Protein AF-A0A846ZBB4-F1 (afdb_monomer)

Organism: NCBI:txid163603

Secondary structure (DSSP, 8-state):
---HHHHHHHHHHHHHHHHHHHHHHHS-----HHHHHHHHHHHHHHHHHHHTTPPPP-PPPP----------

Solvent-accessible surface area (backbone atoms only — not comparable to full-atom values): 4582 Å² total; per-residue (Å²): 131,83,53,73,65,57,52,52,53,49,54,52,50,32,51,48,45,44,66,56,42,49,60,55,69,74,42,90,67,75,93,45,76,64,53,58,51,44,53,51,50,39,55,49,27,52,51,58,34,54,76,66,73,44,82,74,87,82,74,75,77,81,82,81,81,78,79,88,75,72,81,130

pLDDT: mean 82.15, std 14.07, range [52.31, 96.19]

Sequence (72 aa):
MNSPEQVAADSLYQRAILRVYGPWLSSDVPPDPERRRALARIRHARLVLAMRGTPLPLDPPAEVRFNEMGTP

Structure (mmCIF, N/CA/C/O backbone):
data_AF-A0A846ZBB4-F1
#
_entry.id   AF-A0A846ZBB4-F1
#
loop_
_atom_site.group_PDB
_atom_site.id
_atom_site.type_symbol
_atom_site.label_atom_id
_atom_site.label_alt_id
_atom_site.label_comp_id
_atom_site.label_asym_id
_atom_site.label_entity_id
_atom_site.label_seq_id
_atom_site.pdbx_PDB_ins_code
_atom_site.Cartn_x
_atom_site.Cartn_y
_atom_site.Cartn_z
_atom_site.occupancy
_atom_site.B_iso_or_equiv
_atom_site.auth_seq_id
_atom_site.auth_comp_id
_atom_site.auth_asym_id
_atom_site.auth_atom_id
_atom_site.pdbx_PDB_model_num
ATOM 1 N N . MET A 1 1 ? -0.206 11.103 23.099 1.00 70.56 1 MET A N 1
ATOM 2 C CA . MET A 1 1 ? -1.308 10.406 22.400 1.00 70.56 1 MET A CA 1
ATOM 3 C C . MET A 1 1 ? -1.566 11.188 21.121 1.00 70.56 1 MET A C 1
ATOM 5 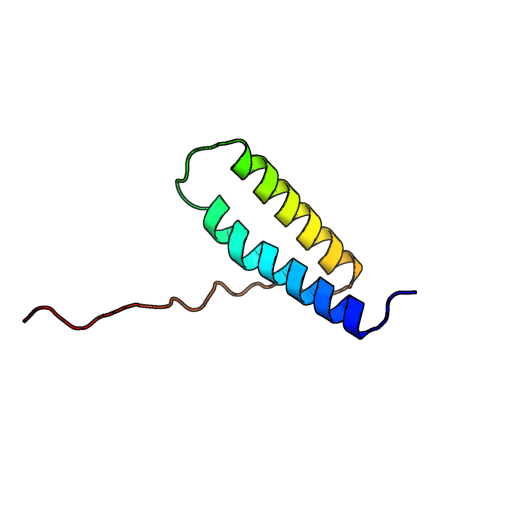O O . MET A 1 1 ? -1.678 12.402 21.225 1.00 70.56 1 MET A O 1
ATOM 9 N N . ASN A 1 2 ? -1.548 10.558 19.943 1.00 84.06 2 ASN A N 1
ATOM 10 C CA . ASN A 1 2 ? -1.812 11.279 18.688 1.00 84.06 2 ASN A CA 1
ATOM 11 C C . ASN A 1 2 ? -3.274 11.736 18.647 1.00 84.06 2 ASN A C 1
ATOM 13 O O . ASN A 1 2 ? -4.146 11.024 19.150 1.00 84.06 2 ASN A O 1
ATOM 17 N N . SER A 1 3 ? -3.542 12.897 18.050 1.00 94.69 3 SER A N 1
ATOM 18 C CA . SER A 1 3 ? -4.917 13.351 17.844 1.00 94.69 3 SER A CA 1
ATOM 19 C C . SER A 1 3 ? -5.635 12.466 16.811 1.00 94.69 3 SER A C 1
ATOM 21 O O . SER A 1 3 ? -4.981 11.865 15.949 1.00 94.69 3 SER A O 1
ATOM 23 N N . PRO A 1 4 ? -6.979 12.385 16.844 1.00 92.69 4 PRO A N 1
ATOM 24 C CA . PRO A 1 4 ? -7.743 11.650 15.834 1.00 92.69 4 PRO A CA 1
ATOM 25 C C . PRO A 1 4 ? -7.436 12.107 14.400 1.00 92.69 4 PRO A C 1
ATOM 27 O O . PRO A 1 4 ? -7.311 11.281 13.498 1.00 92.69 4 PRO A O 1
ATOM 30 N N . GLU A 1 5 ? -7.231 13.409 14.199 1.00 94.06 5 GLU A N 1
ATOM 31 C CA . GLU A 1 5 ? -6.866 13.993 12.903 1.00 94.06 5 GLU A CA 1
ATOM 32 C C . GLU A 1 5 ? -5.483 13.539 12.432 1.00 94.06 5 GLU A C 1
ATOM 34 O O . GLU A 1 5 ? -5.315 13.196 11.264 1.00 94.06 5 GLU A O 1
ATOM 39 N N . GLN A 1 6 ? -4.500 13.461 13.335 1.00 93.12 6 GLN A N 1
ATOM 40 C CA . GLN A 1 6 ? -3.168 12.942 13.011 1.00 93.12 6 GLN A CA 1
ATOM 41 C C . GLN A 1 6 ? -3.226 11.467 12.603 1.00 93.12 6 GLN A C 1
ATOM 43 O O . GLN A 1 6 ? -2.544 11.050 11.666 1.00 93.12 6 GLN A O 1
ATOM 48 N N . VAL A 1 7 ? -4.062 10.670 13.276 1.00 91.19 7 VAL A N 1
ATOM 49 C CA . VAL A 1 7 ? -4.286 9.269 12.898 1.00 91.19 7 VAL A CA 1
ATOM 50 C C . VAL A 1 7 ? -4.954 9.188 11.525 1.00 91.19 7 VAL A C 1
ATOM 52 O O . VAL A 1 7 ? -4.499 8.419 10.680 1.00 91.19 7 VAL A O 1
ATOM 55 N N . ALA A 1 8 ? -5.977 10.002 11.261 1.00 90.75 8 ALA A N 1
ATOM 56 C CA . ALA A 1 8 ? -6.649 10.036 9.965 1.00 90.75 8 ALA A CA 1
ATOM 57 C C . ALA A 1 8 ? -5.694 10.444 8.829 1.00 90.75 8 ALA A C 1
ATOM 59 O O . ALA A 1 8 ? -5.617 9.749 7.813 1.00 90.75 8 ALA A O 1
ATOM 60 N N . ALA A 1 9 ? -4.921 11.515 9.023 1.00 92.44 9 ALA A N 1
ATOM 61 C CA . ALA A 1 9 ? -3.945 12.005 8.055 1.00 92.44 9 ALA A CA 1
ATOM 62 C C . ALA A 1 9 ? -2.872 10.954 7.746 1.00 92.44 9 ALA A C 1
ATOM 64 O O . ALA A 1 9 ? -2.602 10.670 6.578 1.00 92.44 9 ALA A O 1
ATOM 65 N N . ASP A 1 10 ? -2.311 10.307 8.772 1.00 93.94 10 ASP A N 1
ATOM 66 C CA . ASP A 1 10 ? -1.335 9.243 8.549 1.00 93.94 10 ASP A CA 1
ATOM 67 C C . ASP A 1 10 ? -1.972 8.035 7.843 1.00 93.94 10 ASP A C 1
ATOM 69 O O . ASP A 1 10 ? -1.391 7.501 6.907 1.00 93.94 10 ASP A O 1
ATOM 73 N N . SER A 1 11 ? -3.204 7.640 8.187 1.00 92.56 11 SER A N 1
ATOM 74 C CA . SER A 1 11 ? -3.892 6.542 7.488 1.00 92.56 11 SER A CA 1
ATOM 75 C C . SER A 1 11 ? -4.099 6.843 5.998 1.00 92.56 11 SER A C 1
ATOM 77 O O . SER A 1 11 ? -3.949 5.950 5.160 1.00 92.56 11 SER A O 1
ATOM 79 N N . LEU A 1 12 ? -4.411 8.096 5.649 1.00 92.44 12 LEU A N 1
ATOM 80 C CA . LEU A 1 12 ? -4.497 8.539 4.256 1.00 92.44 12 LEU A CA 1
ATOM 81 C C . LEU A 1 12 ? -3.133 8.472 3.561 1.00 92.44 12 LEU A C 1
ATOM 83 O O . LEU A 1 12 ? -3.046 7.974 2.438 1.00 92.44 12 LEU A O 1
ATOM 87 N N . TYR A 1 13 ? -2.066 8.895 4.239 1.00 94.25 13 TYR A N 1
ATOM 88 C CA . TYR A 1 13 ? -0.703 8.804 3.720 1.00 94.25 13 TYR A CA 1
ATOM 89 C C . TYR A 1 13 ? -0.274 7.350 3.461 1.00 94.25 13 TYR A C 1
ATOM 91 O O . TYR A 1 13 ? 0.206 7.030 2.371 1.00 94.25 13 TYR A O 1
ATOM 99 N N . GLN A 1 14 ? -0.532 6.436 4.402 1.00 95.19 14 GLN A N 1
ATOM 100 C CA . GLN A 1 14 ? -0.230 5.014 4.219 1.00 95.19 14 GLN A CA 1
ATOM 101 C C . GLN A 1 14 ? -1.013 4.413 3.040 1.00 95.19 14 GLN A C 1
ATOM 103 O O . GLN A 1 14 ? -0.458 3.664 2.236 1.00 95.19 14 GLN A O 1
ATOM 108 N N . ARG A 1 15 ? -2.292 4.775 2.869 1.00 93.12 15 ARG A N 1
ATOM 109 C CA . ARG A 1 15 ? -3.084 4.361 1.697 1.00 93.12 15 ARG A CA 1
ATOM 110 C C . ARG A 1 15 ? -2.508 4.901 0.387 1.00 93.12 15 ARG A C 1
ATOM 112 O O . ARG A 1 15 ? -2.452 4.162 -0.595 1.00 93.12 15 ARG A O 1
ATOM 119 N N . ALA A 1 16 ? -2.041 6.148 0.371 1.00 92.81 16 ALA A N 1
ATOM 120 C CA . ALA A 1 16 ? -1.400 6.738 -0.801 1.00 92.81 16 ALA A CA 1
ATOM 121 C C . ALA A 1 16 ? -0.112 5.991 -1.187 1.00 92.81 16 ALA A C 1
ATOM 123 O O . ALA A 1 16 ? 0.099 5.722 -2.369 1.00 92.81 16 ALA A O 1
ATOM 124 N N . ILE A 1 17 ? 0.699 5.565 -0.209 1.00 93.94 17 ILE A N 1
ATOM 125 C CA . ILE A 1 17 ? 1.880 4.721 -0.457 1.00 93.94 17 ILE A CA 1
ATOM 126 C C . ILE A 1 17 ? 1.491 3.441 -1.200 1.00 93.94 17 ILE A C 1
ATOM 128 O O . ILE A 1 17 ? 2.116 3.112 -2.209 1.00 93.94 17 ILE A O 1
ATOM 132 N N . LEU A 1 18 ? 0.462 2.727 -0.728 1.00 92.25 18 LEU A N 1
ATOM 133 C CA . LEU A 1 18 ? 0.002 1.496 -1.381 1.00 92.25 18 LEU A CA 1
ATOM 134 C C . LEU A 1 18 ? -0.464 1.761 -2.814 1.00 92.25 18 LEU A C 1
ATOM 136 O O . LEU A 1 18 ? -0.108 1.008 -3.720 1.00 92.25 18 LEU A O 1
ATOM 140 N N . ARG A 1 19 ? -1.208 2.853 -3.018 1.00 89.00 19 ARG A N 1
ATOM 141 C CA . ARG A 1 19 ? -1.749 3.245 -4.323 1.00 89.00 19 ARG A CA 1
ATOM 142 C C . ARG A 1 19 ? -0.666 3.610 -5.336 1.00 89.00 19 ARG A C 1
ATOM 144 O O . ARG A 1 19 ? -0.822 3.302 -6.509 1.00 89.00 19 ARG A O 1
ATOM 151 N N . VAL A 1 20 ? 0.398 4.281 -4.906 1.00 88.94 20 VAL A N 1
ATOM 152 C CA . VAL A 1 20 ? 1.459 4.756 -5.808 1.00 88.94 20 VAL A CA 1
ATOM 153 C C . VAL A 1 20 ? 2.474 3.653 -6.081 1.00 88.94 20 VAL A C 1
ATOM 155 O O . VAL A 1 20 ? 2.771 3.341 -7.232 1.00 88.94 20 VAL A O 1
ATOM 158 N N . TYR A 1 21 ? 3.000 3.031 -5.026 1.00 90.00 21 TYR A N 1
ATOM 159 C CA . TYR A 1 21 ? 4.096 2.079 -5.178 1.00 90.00 21 TYR A CA 1
ATOM 160 C C . TYR A 1 21 ? 3.627 0.678 -5.572 1.00 90.00 21 TYR A C 1
ATOM 162 O O . TYR A 1 21 ? 4.427 -0.071 -6.121 1.00 90.00 21 TYR A O 1
ATOM 170 N N . GLY A 1 22 ? 2.368 0.308 -5.310 1.00 8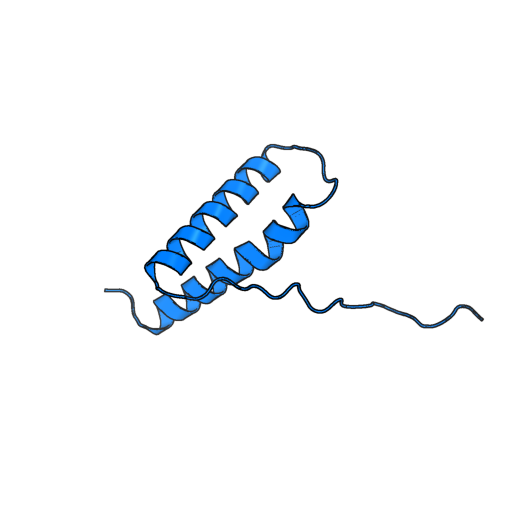7.69 22 GLY A N 1
ATOM 171 C CA . GLY A 1 22 ? 1.819 -0.991 -5.709 1.00 87.69 22 GLY A CA 1
ATOM 172 C C . GLY A 1 22 ? 1.912 -1.214 -7.222 1.00 87.69 22 GLY A C 1
ATOM 173 O O . GLY A 1 22 ? 2.659 -2.097 -7.641 1.00 87.69 22 GLY A O 1
ATOM 174 N N . PRO A 1 23 ? 1.249 -0.377 -8.043 1.00 87.12 23 PRO A N 1
ATOM 175 C CA . PRO A 1 23 ? 1.334 -0.458 -9.502 1.00 87.12 23 PRO A CA 1
ATOM 176 C C . PRO A 1 23 ? 2.762 -0.293 -10.026 1.00 87.12 23 PRO A C 1
ATOM 178 O O . PRO A 1 23 ? 3.180 -1.009 -10.930 1.00 87.12 23 PRO A O 1
ATOM 181 N N . TRP A 1 24 ? 3.541 0.612 -9.426 1.00 87.12 24 TRP A N 1
ATOM 182 C CA . TRP A 1 24 ? 4.926 0.838 -9.832 1.00 87.12 24 TRP A CA 1
ATOM 183 C C . TRP A 1 24 ? 5.812 -0.401 -9.618 1.00 87.12 24 TRP A C 1
ATOM 185 O O . TRP A 1 24 ? 6.613 -0.735 -10.486 1.00 87.12 24 TRP A O 1
ATOM 195 N N . LEU A 1 25 ? 5.642 -1.142 -8.517 1.00 85.56 25 LEU A N 1
ATOM 196 C CA . LEU A 1 25 ? 6.362 -2.403 -8.293 1.00 85.56 25 LEU A CA 1
ATOM 197 C C . LEU A 1 25 ? 5.947 -3.517 -9.258 1.00 85.56 25 LEU A C 1
ATOM 199 O O . LEU A 1 25 ? 6.765 -4.389 -9.551 1.00 85.56 25 LEU A O 1
A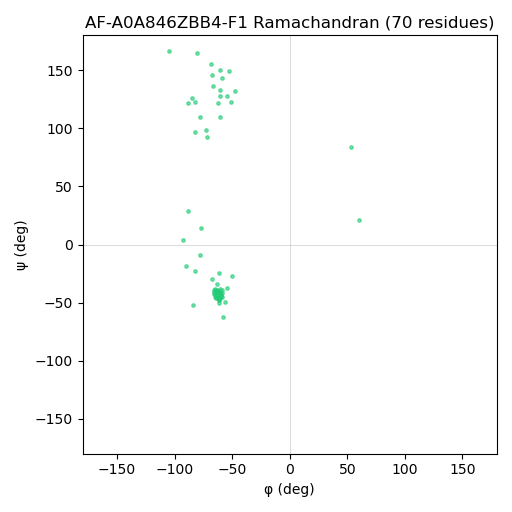TOM 203 N N . SER A 1 26 ? 4.696 -3.498 -9.716 1.00 84.88 26 SER A N 1
ATOM 204 C CA . SER A 1 26 ? 4.171 -4.437 -10.712 1.00 84.88 26 SER A CA 1
ATOM 205 C C . SER A 1 26 ? 4.592 -4.105 -12.145 1.00 84.88 26 SER A C 1
ATOM 207 O O . SER A 1 26 ? 4.341 -4.907 -13.035 1.00 84.88 26 SER A O 1
ATOM 209 N N . SER A 1 27 ? 5.213 -2.946 -12.375 1.00 84.25 27 SER A N 1
ATOM 210 C CA . SER A 1 27 ? 5.701 -2.544 -13.695 1.00 84.25 27 SER A CA 1
ATOM 211 C C . SER A 1 27 ? 7.047 -3.189 -14.048 1.00 84.25 27 SER A C 1
ATOM 213 O O . SER A 1 27 ? 7.795 -3.645 -13.175 1.00 84.25 27 SER A O 1
ATOM 215 N N . ASP A 1 28 ? 7.401 -3.136 -15.331 1.00 82.62 28 ASP A N 1
ATOM 216 C CA . ASP A 1 28 ? 8.668 -3.650 -15.869 1.00 82.62 28 ASP A CA 1
ATOM 217 C C . ASP A 1 28 ? 9.878 -2.734 -15.590 1.00 82.62 28 ASP A C 1
ATOM 219 O O . ASP A 1 28 ? 10.949 -2.896 -16.175 1.00 82.62 28 ASP A O 1
ATOM 223 N N . VAL A 1 29 ? 9.745 -1.764 -14.675 1.00 74.62 29 VAL A N 1
ATOM 224 C CA . VAL A 1 29 ? 10.850 -0.882 -14.273 1.00 74.62 29 VAL A CA 1
ATOM 225 C C . VAL A 1 29 ? 11.996 -1.719 -13.681 1.00 74.62 29 VAL A C 1
ATOM 227 O O . VAL A 1 29 ? 11.749 -2.480 -12.739 1.00 74.62 29 VAL A O 1
ATOM 230 N N . PRO A 1 30 ? 13.248 -1.575 -14.160 1.00 69.88 30 PRO A N 1
ATOM 231 C CA . PRO A 1 30 ? 14.376 -2.385 -13.714 1.00 69.88 30 PRO A CA 1
ATOM 232 C C . PRO A 1 30 ? 14.564 -2.401 -12.188 1.00 69.88 30 PRO A C 1
ATOM 234 O O . PRO A 1 30 ? 14.257 -1.419 -11.502 1.00 69.88 30 PRO A O 1
ATOM 237 N N . PRO A 1 31 ? 15.080 -3.505 -11.620 1.00 66.31 31 PRO A N 1
ATOM 238 C CA . PRO A 1 31 ? 15.314 -3.610 -10.188 1.00 66.31 31 PRO A CA 1
ATOM 239 C C . PRO A 1 31 ? 16.499 -2.735 -9.752 1.00 66.31 31 PRO A C 1
ATOM 241 O O . PRO A 1 31 ? 17.644 -3.172 -9.735 1.00 66.31 31 PRO A O 1
ATOM 244 N N . ASP A 1 32 ? 16.199 -1.503 -9.354 1.00 82.19 32 ASP A N 1
ATOM 245 C CA . ASP A 1 32 ? 17.153 -0.524 -8.816 1.00 82.19 32 ASP A CA 1
ATOM 246 C C . ASP A 1 32 ? 16.990 -0.389 -7.276 1.00 82.19 32 ASP A C 1
ATOM 248 O O . ASP A 1 32 ? 15.986 -0.873 -6.729 1.00 82.19 32 ASP A O 1
ATOM 252 N N . PRO A 1 33 ? 17.907 0.235 -6.497 1.00 88.94 33 PRO A N 1
ATOM 253 C CA . PRO A 1 33 ? 17.729 0.450 -5.059 1.00 88.94 33 PRO A CA 1
ATOM 254 C C . PRO A 1 33 ? 16.388 1.082 -4.675 1.00 88.94 33 PRO A C 1
ATOM 256 O O . PRO A 1 33 ? 15.884 0.817 -3.580 1.00 88.94 33 PRO A O 1
ATOM 259 N N . GLU A 1 34 ? 15.773 1.854 -5.574 1.00 87.81 34 GLU A N 1
ATOM 260 C CA . GLU A 1 34 ? 14.435 2.399 -5.362 1.00 87.81 34 GLU A CA 1
ATOM 261 C C . GLU A 1 34 ? 13.361 1.309 -5.244 1.00 87.81 34 GLU A C 1
ATOM 263 O O . GLU A 1 34 ? 12.458 1.429 -4.416 1.00 87.81 34 GLU A O 1
ATOM 268 N N . ARG A 1 35 ? 13.500 0.183 -5.959 1.00 89.31 35 ARG A N 1
ATOM 269 C CA . ARG A 1 35 ? 12.554 -0.942 -5.890 1.00 89.31 35 ARG A CA 1
ATOM 270 C C . ARG A 1 35 ? 12.519 -1.561 -4.495 1.00 89.31 35 ARG A C 1
ATOM 272 O O . ARG A 1 35 ? 11.448 -1.843 -3.955 1.00 89.31 35 ARG A O 1
ATOM 279 N N . ARG A 1 36 ? 13.688 -1.696 -3.858 1.00 90.69 36 ARG A N 1
ATOM 280 C CA . ARG A 1 36 ? 13.791 -2.169 -2.466 1.00 90.69 36 ARG A CA 1
ATOM 281 C C . ARG A 1 36 ? 13.159 -1.183 -1.484 1.00 90.69 36 ARG A C 1
ATOM 283 O O . ARG A 1 36 ? 12.436 -1.608 -0.583 1.00 90.69 36 ARG A O 1
ATOM 290 N N . ARG A 1 37 ? 13.392 0.121 -1.672 1.00 92.56 37 ARG A N 1
ATOM 291 C CA . ARG A 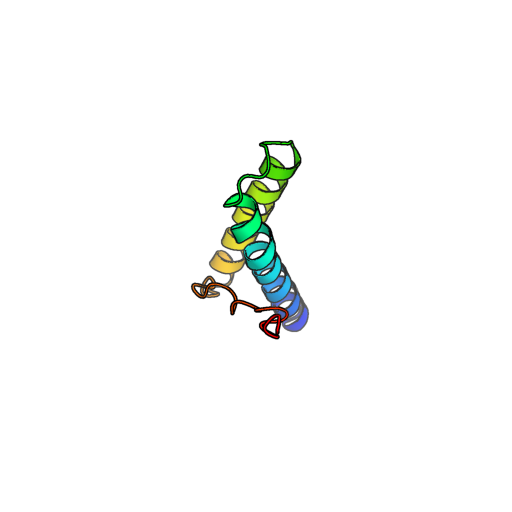1 37 ? 12.803 1.173 -0.827 1.00 92.56 37 ARG A CA 1
ATOM 292 C C . ARG A 1 37 ? 11.279 1.205 -0.944 1.00 92.56 37 ARG A C 1
ATOM 294 O O . ARG A 1 37 ? 10.598 1.214 0.078 1.00 92.56 37 ARG A O 1
ATOM 301 N N . ALA A 1 38 ? 10.737 1.140 -2.156 1.00 91.81 38 ALA A N 1
ATOM 302 C CA . ALA A 1 38 ? 9.298 1.076 -2.397 1.00 91.81 38 ALA A CA 1
ATOM 303 C C . ALA A 1 38 ? 8.644 -0.145 -1.736 1.00 91.81 38 ALA A C 1
ATOM 305 O O . ALA A 1 38 ? 7.628 -0.010 -1.054 1.00 91.81 38 ALA A O 1
ATOM 306 N N . LEU A 1 39 ? 9.255 -1.330 -1.863 1.00 92.38 39 LEU A N 1
ATOM 307 C CA . LEU A 1 39 ? 8.755 -2.540 -1.211 1.00 92.38 39 LEU A CA 1
ATOM 308 C C . LEU A 1 39 ? 8.727 -2.395 0.318 1.00 92.38 39 LEU A C 1
ATOM 310 O O . LEU A 1 39 ? 7.751 -2.796 0.955 1.00 92.38 39 LEU A O 1
ATOM 314 N N . ALA A 1 40 ? 9.765 -1.797 0.910 1.00 94.56 40 ALA A N 1
ATOM 315 C CA . ALA A 1 40 ? 9.798 -1.519 2.343 1.00 94.56 40 ALA A CA 1
ATOM 316 C C . ALA A 1 40 ? 8.679 -0.549 2.765 1.00 94.56 40 ALA A C 1
ATOM 318 O O . ALA A 1 40 ? 7.980 -0.822 3.742 1.00 94.56 40 ALA A O 1
ATOM 319 N N . ARG A 1 41 ? 8.443 0.524 1.993 1.00 95.19 41 ARG A N 1
ATOM 320 C CA . ARG A 1 41 ? 7.342 1.475 2.233 1.00 95.19 41 ARG A CA 1
ATOM 321 C C . ARG A 1 41 ? 5.976 0.790 2.183 1.00 95.19 41 ARG A C 1
ATOM 323 O O . ARG A 1 41 ? 5.167 1.001 3.078 1.00 95.19 41 ARG A O 1
ATOM 330 N N . ILE A 1 42 ? 5.732 -0.084 1.204 1.00 94.19 42 ILE A N 1
ATOM 331 C CA . ILE A 1 42 ? 4.471 -0.841 1.114 1.00 94.19 42 ILE A CA 1
ATOM 332 C C . ILE A 1 42 ? 4.281 -1.768 2.314 1.00 94.19 42 ILE A C 1
ATOM 334 O O . ILE A 1 42 ? 3.192 -1.819 2.885 1.00 94.19 42 ILE A O 1
ATOM 338 N N . ARG A 1 43 ? 5.321 -2.517 2.704 1.00 95.06 43 ARG A N 1
ATOM 339 C CA . ARG A 1 43 ? 5.253 -3.416 3.868 1.00 95.06 43 ARG A CA 1
ATOM 340 C C . ARG A 1 43 ? 4.940 -2.637 5.144 1.00 95.06 43 ARG A C 1
ATOM 342 O O . ARG A 1 43 ? 4.077 -3.059 5.908 1.00 95.06 43 ARG A O 1
ATOM 349 N N . HIS A 1 44 ? 5.586 -1.487 5.327 1.00 96.19 44 HIS A N 1
ATOM 350 C CA . HIS A 1 44 ? 5.318 -0.588 6.443 1.00 96.19 44 HIS A CA 1
ATOM 351 C C . HIS A 1 44 ? 3.875 -0.066 6.428 1.00 96.19 44 HIS A C 1
ATOM 353 O O . HIS A 1 44 ? 3.163 -0.220 7.416 1.00 96.19 44 HIS A O 1
ATOM 359 N N . ALA A 1 45 ? 3.406 0.465 5.296 1.00 94.94 45 ALA A N 1
ATOM 360 C CA . ALA A 1 45 ? 2.051 0.994 5.165 1.00 94.94 45 ALA A CA 1
ATOM 361 C C . ALA A 1 45 ? 0.973 -0.060 5.460 1.00 94.94 45 ALA A C 1
ATOM 363 O O . ALA A 1 45 ? 0.008 0.221 6.171 1.00 94.94 45 ALA A O 1
ATOM 364 N N . ARG A 1 46 ? 1.157 -1.299 4.980 1.00 94.50 46 ARG A N 1
ATOM 365 C CA . ARG A 1 46 ? 0.259 -2.420 5.306 1.00 94.50 46 ARG A CA 1
ATOM 366 C C . ARG A 1 46 ? 0.232 -2.714 6.802 1.00 94.50 46 ARG A C 1
ATOM 368 O O . ARG A 1 46 ? -0.850 -2.887 7.352 1.00 94.50 46 ARG A O 1
ATOM 375 N N . LEU A 1 47 ? 1.398 -2.746 7.451 1.00 95.19 47 LEU A N 1
ATOM 376 C CA . LEU A 1 47 ? 1.499 -2.984 8.891 1.00 95.19 47 LEU A CA 1
ATOM 377 C C . LEU A 1 47 ? 0.781 -1.890 9.691 1.00 95.19 47 LEU A C 1
ATOM 379 O O . LEU A 1 47 ? -0.020 -2.205 10.566 1.00 95.19 47 LEU A O 1
ATOM 383 N N . VAL A 1 48 ? 1.020 -0.615 9.370 1.00 94.81 48 VAL A N 1
ATOM 384 C CA . VAL A 1 48 ? 0.382 0.518 10.061 1.00 94.81 48 VAL A CA 1
ATOM 385 C C . VAL A 1 48 ? -1.139 0.474 9.916 1.00 94.81 48 VAL A C 1
ATOM 387 O O . VAL A 1 48 ? -1.850 0.628 10.907 1.00 94.81 48 VAL A O 1
ATOM 390 N N . LEU A 1 49 ? -1.655 0.215 8.711 1.00 93.44 49 LEU A N 1
ATOM 391 C CA . LEU A 1 49 ? -3.0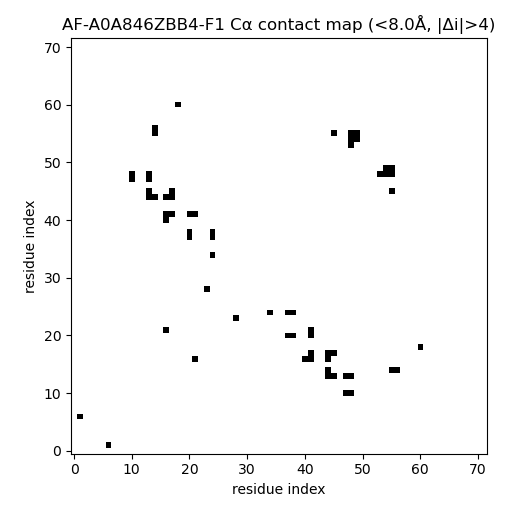99 0.112 8.479 1.00 93.44 49 LEU A CA 1
ATOM 392 C C . LEU A 1 49 ? -3.720 -1.096 9.195 1.00 93.44 49 LEU A C 1
ATOM 394 O O . LEU A 1 49 ? -4.800 -0.964 9.773 1.00 93.44 49 LEU A O 1
ATOM 398 N N . ALA A 1 50 ? -3.025 -2.238 9.223 1.00 91.38 50 ALA A N 1
ATOM 399 C CA . ALA A 1 50 ? -3.471 -3.432 9.939 1.00 91.38 50 ALA A CA 1
ATOM 400 C C 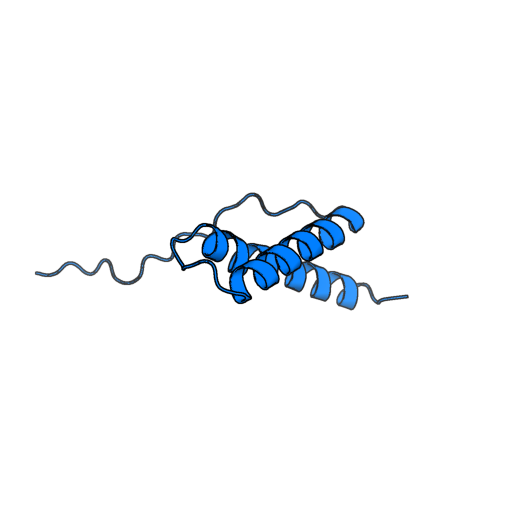. ALA A 1 50 ? -3.554 -3.196 11.455 1.00 91.38 50 ALA A C 1
ATOM 402 O O . ALA A 1 50 ? -4.565 -3.530 12.069 1.00 91.38 50 ALA A O 1
ATOM 403 N N . MET A 1 51 ? -2.549 -2.543 12.052 1.00 92.38 51 MET A N 1
ATOM 404 C CA . MET A 1 51 ? -2.573 -2.171 13.476 1.00 92.38 51 MET A CA 1
ATOM 405 C C . MET A 1 51 ? -3.730 -1.226 13.827 1.00 92.38 51 MET A C 1
ATOM 407 O O . MET A 1 51 ? -4.167 -1.182 14.972 1.00 92.38 51 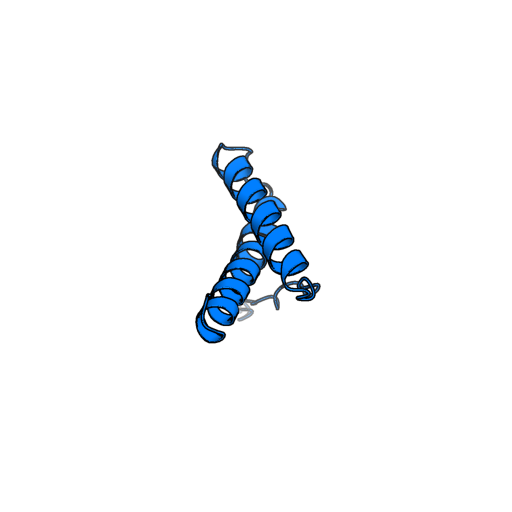MET A O 1
ATOM 411 N N . ARG A 1 52 ? -4.240 -0.476 12.846 1.00 89.62 52 ARG A N 1
ATOM 412 C CA . ARG A 1 52 ? -5.367 0.453 13.001 1.00 89.62 52 ARG A CA 1
ATOM 413 C C . ARG A 1 52 ? -6.722 -0.171 12.675 1.00 89.62 52 ARG A C 1
ATOM 415 O O . ARG A 1 52 ? -7.711 0.554 12.627 1.00 89.62 52 ARG A O 1
ATOM 422 N N . GLY A 1 53 ? -6.776 -1.471 12.373 1.00 88.38 53 GLY A N 1
ATOM 423 C CA . GLY A 1 53 ? -8.006 -2.146 11.947 1.00 88.38 53 GLY A CA 1
ATOM 424 C C . GLY A 1 53 ? -8.609 -1.563 10.664 1.00 88.38 53 GLY A C 1
ATOM 425 O O . GLY A 1 53 ? -9.803 -1.701 10.418 1.00 88.38 53 GLY A O 1
ATOM 426 N N . THR A 1 54 ? -7.809 -0.862 9.856 1.00 81.19 54 THR A N 1
ATOM 427 C CA . THR A 1 54 ? -8.289 -0.233 8.627 1.00 81.19 54 THR A CA 1
ATOM 428 C C . THR A 1 54 ? -8.256 -1.262 7.496 1.00 81.19 54 THR A C 1
ATOM 430 O O . THR A 1 54 ? -7.187 -1.823 7.238 1.00 81.19 54 THR A O 1
ATOM 433 N N . PRO A 1 55 ? -9.370 -1.505 6.780 1.00 73.44 55 PRO A N 1
ATOM 434 C CA . PRO A 1 55 ? -9.363 -2.416 5.645 1.00 73.44 55 PRO A CA 1
ATOM 435 C C . PRO A 1 55 ? -8.392 -1.906 4.575 1.00 73.44 55 PRO A C 1
ATOM 437 O O . PRO A 1 55 ? -8.369 -0.711 4.237 1.00 73.44 55 PRO A O 1
ATOM 440 N N . LEU A 1 56 ? -7.556 -2.822 4.081 1.00 70.75 56 LEU A N 1
ATOM 441 C CA . LEU A 1 56 ? -6.626 -2.550 2.993 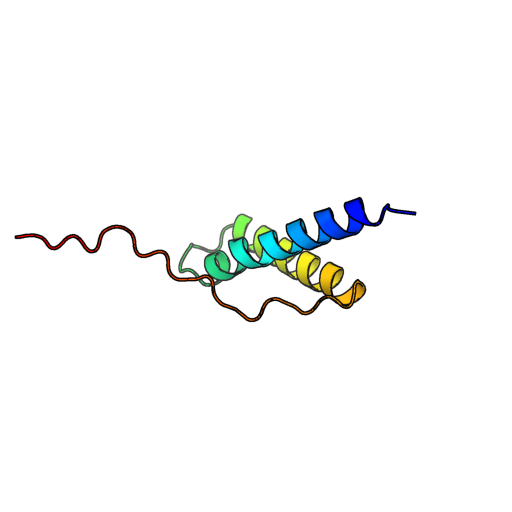1.00 70.75 56 LEU A CA 1
ATOM 442 C C . LEU A 1 56 ? -7.432 -2.285 1.713 1.00 70.75 56 LEU A C 1
ATOM 444 O O . LEU A 1 56 ? -8.401 -3.001 1.461 1.00 70.75 56 LEU A O 1
ATOM 448 N N . PRO A 1 57 ? -7.067 -1.267 0.915 1.00 65.19 57 PRO A N 1
ATOM 449 C CA . PRO A 1 57 ? -7.767 -0.997 -0.332 1.00 65.19 57 PRO A CA 1
ATOM 450 C C . PRO A 1 57 ? -7.620 -2.201 -1.274 1.00 65.19 57 PRO A C 1
ATOM 452 O O . PRO A 1 57 ? -6.499 -2.612 -1.577 1.00 65.19 57 PRO A O 1
ATOM 455 N N . LEU A 1 58 ? -8.756 -2.769 -1.687 1.00 58.66 58 LEU A N 1
ATOM 456 C CA . LEU A 1 58 ? -8.850 -3.824 -2.704 1.00 58.66 58 LEU A CA 1
ATOM 457 C C . LEU A 1 58 ? -9.005 -3.249 -4.115 1.00 58.66 58 LEU A C 1
ATOM 459 O O . LEU A 1 58 ? -8.736 -3.953 -5.085 1.00 58.66 58 LEU A O 1
ATOM 463 N N . ASP A 1 59 ? -9.411 -1.985 -4.229 1.00 61.09 59 ASP A N 1
ATOM 464 C CA . ASP A 1 59 ? -9.800 -1.437 -5.519 1.00 61.09 59 ASP A CA 1
ATOM 465 C C . ASP A 1 59 ? -8.573 -0.986 -6.326 1.00 61.09 59 ASP A C 1
ATOM 467 O O . ASP A 1 59 ? -7.797 -0.138 -5.855 1.00 61.09 59 ASP A O 1
ATOM 471 N N . PRO A 1 60 ? -8.376 -1.522 -7.546 1.00 55.72 60 PRO A N 1
ATOM 472 C CA . PRO A 1 60 ? -7.447 -0.929 -8.492 1.00 55.72 60 PRO A CA 1
ATOM 473 C C . PRO A 1 60 ? -7.899 0.506 -8.813 1.00 55.72 60 PRO A C 1
ATOM 475 O O . PRO A 1 60 ? -9.092 0.818 -8.742 1.00 55.72 60 PRO A O 1
ATOM 478 N N . PRO A 1 61 ? -6.967 1.424 -9.128 1.00 58.06 61 PRO A N 1
ATOM 479 C CA . PRO A 1 61 ? -7.344 2.788 -9.464 1.00 58.06 61 PRO A CA 1
ATOM 480 C C . PRO A 1 61 ? -8.281 2.790 -10.675 1.00 58.06 61 PRO A C 1
ATOM 482 O O . PRO A 1 61 ? -8.083 2.015 -11.608 1.00 58.06 61 PRO A O 1
ATOM 485 N N . ALA A 1 62 ? -9.260 3.699 -10.675 1.00 60.81 62 ALA A N 1
ATOM 486 C CA . ALA A 1 62 ? -10.007 4.020 -11.884 1.00 60.81 62 ALA A CA 1
ATOM 487 C C . ALA A 1 62 ? -9.005 4.332 -13.005 1.00 60.81 62 ALA A C 1
ATOM 489 O O . ALA A 1 62 ? -8.140 5.198 -12.834 1.00 60.81 62 ALA A O 1
ATOM 490 N N . GLU A 1 63 ? -9.086 3.593 -14.111 1.00 61.91 63 GLU A N 1
ATOM 491 C CA . GLU A 1 63 ? -8.264 3.847 -15.288 1.00 61.91 63 GLU A CA 1
ATOM 492 C C . GLU A 1 63 ? -8.572 5.259 -15.793 1.00 61.91 63 GLU A C 1
ATOM 494 O O . GLU A 1 63 ? -9.663 5.540 -16.288 1.00 61.91 63 GLU A O 1
ATOM 499 N N . VAL A 1 64 ? -7.617 6.177 -15.641 1.00 59.19 64 VAL A N 1
ATOM 500 C CA . VAL A 1 64 ? -7.729 7.511 -16.230 1.00 59.19 64 VAL A CA 1
ATOM 501 C C . VAL A 1 64 ? -7.281 7.392 -17.682 1.00 59.19 64 VAL A C 1
ATOM 503 O O . VAL A 1 64 ? -6.086 7.392 -17.975 1.00 59.19 64 VAL A O 1
ATOM 506 N N . ARG A 1 65 ? -8.245 7.244 -18.593 1.00 62.91 65 ARG A N 1
ATOM 507 C CA . ARG A 1 65 ? -7.996 7.275 -20.036 1.00 62.91 65 ARG A CA 1
ATOM 508 C C . ARG A 1 65 ? -7.817 8.724 -20.480 1.00 62.91 65 ARG A C 1
ATOM 510 O O . ARG A 1 65 ? -8.765 9.504 -20.469 1.00 62.91 65 ARG A O 1
ATOM 517 N N . PHE A 1 66 ? -6.592 9.097 -20.839 1.00 59.19 66 PHE A N 1
ATOM 518 C CA . PHE A 1 66 ? -6.302 10.404 -21.423 1.00 59.19 66 PHE A CA 1
ATOM 519 C C . PHE A 1 66 ? -6.463 10.329 -22.947 1.00 59.19 66 PHE A C 1
ATOM 521 O O . PHE A 1 66 ? -5.778 9.543 -23.591 1.00 59.19 66 PHE A O 1
ATOM 528 N N . ASN A 1 67 ? -7.345 11.170 -23.500 1.00 53.41 67 ASN A N 1
ATOM 529 C CA . ASN A 1 67 ? -7.580 11.388 -24.934 1.00 53.41 67 ASN A CA 1
ATOM 5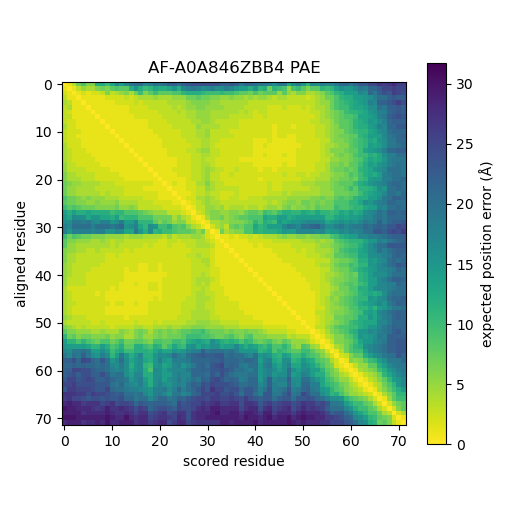30 C C . ASN A 1 67 ? -7.866 10.131 -25.782 1.00 53.41 67 ASN A C 1
ATOM 532 O O . ASN A 1 67 ? -7.015 9.669 -26.532 1.00 53.41 67 ASN A O 1
ATOM 536 N N . GLU A 1 68 ? -9.125 9.687 -25.796 1.00 60.59 68 GLU A N 1
ATOM 537 C CA . GLU A 1 68 ? -9.679 8.852 -26.881 1.00 60.59 68 GLU A CA 1
ATOM 538 C C . GLU A 1 68 ? -10.260 9.707 -28.027 1.00 60.59 68 GLU A C 1
ATOM 540 O O . GLU A 1 68 ? -11.206 9.310 -28.704 1.00 60.59 68 GLU A O 1
ATOM 545 N N . MET A 1 69 ? -9.734 10.919 -28.239 1.00 57.50 69 MET A N 1
ATOM 546 C CA . MET A 1 69 ? -10.121 11.733 -29.393 1.00 57.50 69 MET A CA 1
ATOM 547 C C . MET A 1 69 ? -9.490 11.103 -30.633 1.00 57.50 69 MET A C 1
ATOM 549 O O . MET A 1 69 ? -8.296 11.269 -30.881 1.00 57.50 69 MET A O 1
ATOM 553 N N . GLY A 1 70 ? -10.304 10.321 -31.343 1.00 55.19 70 GLY A N 1
ATOM 554 C CA . GLY A 1 70 ? -9.945 9.616 -32.563 1.00 55.19 70 GLY A CA 1
ATOM 555 C C . GLY A 1 70 ? -9.218 10.514 -33.556 1.00 55.19 70 GLY A C 1
ATOM 556 O O . GLY A 1 70 ? -9.637 11.635 -33.845 1.00 55.19 70 GLY A O 1
ATOM 557 N N . THR A 1 71 ? -8.109 9.997 -34.067 1.00 52.31 71 THR A N 1
ATOM 558 C CA . THR A 1 71 ? -7.494 10.459 -35.306 1.00 52.31 71 THR A CA 1
ATOM 559 C C . THR A 1 71 ? -8.553 10.402 -36.419 1.00 52.31 71 THR A C 1
ATOM 561 O O . THR A 1 71 ? -9.193 9.354 -36.544 1.00 52.31 71 THR A O 1
ATOM 564 N N . PRO A 1 72 ? -8.787 11.492 -37.176 1.00 60.22 72 PRO A N 1
ATOM 565 C CA . PRO A 1 72 ? -9.667 11.457 -38.344 1.00 60.22 72 PRO A CA 1
ATOM 566 C C . PRO A 1 72 ? -9.132 10.535 -39.446 1.00 60.22 72 PRO A C 1
ATOM 568 O O . PRO A 1 72 ? -7.896 10.329 -39.506 1.00 60.22 72 PRO A O 1
#

Foldseek 3Di:
DDDPVRLVVVLVVLLVLCLPLVVVLVDPPDDDVVNVVSVVSNVVSVVSCVVVVHDRDPDRDDPPDDDPPDDD

Radius of gyration: 16.06 Å; Cα contacts (8 Å, |Δi|>4): 32; chains: 1; bounding box: 28×18×61 Å

Mean predicted aligned error: 9.1 Å